Protein AF-A0A662UM91-F1 (afdb_monomer_lite)

Structure (mmCIF, N/CA/C/O backbone):
data_AF-A0A662UM91-F1
#
_entry.id   AF-A0A662UM91-F1
#
loop_
_atom_site.group_PDB
_atom_site.id
_atom_site.type_symbol
_atom_site.label_atom_id
_atom_site.label_alt_id
_atom_site.label_comp_id
_atom_site.label_asym_id
_atom_site.label_entity_id
_atom_site.label_seq_id
_atom_site.pdbx_PDB_ins_code
_atom_site.Cartn_x
_atom_site.Cartn_y
_atom_site.Cartn_z
_atom_site.occupancy
_atom_site.B_iso_or_equiv
_atom_site.auth_seq_id
_atom_site.auth_comp_id
_atom_site.auth_asym_id
_atom_site.auth_atom_id
_atom_site.pdbx_PDB_model_num
ATOM 1 N N . MET A 1 1 ? -6.085 -11.776 -22.663 1.00 52.19 1 MET A N 1
ATOM 2 C CA . MET A 1 1 ? -4.909 -10.891 -22.817 1.00 52.19 1 MET A CA 1
ATOM 3 C C . MET A 1 1 ? -4.325 -10.652 -21.440 1.00 52.19 1 MET A C 1
ATOM 5 O O . MET A 1 1 ? -5.084 -10.294 -20.547 1.00 52.19 1 MET A O 1
ATOM 9 N N . GLY A 1 2 ? -3.032 -10.922 -21.249 1.00 66.75 2 GLY A N 1
ATOM 10 C CA . GLY A 1 2 ? -2.349 -10.587 -19.998 1.00 66.75 2 GLY A CA 1
ATOM 11 C C . GLY A 1 2 ? -2.389 -9.076 -19.761 1.00 66.75 2 GLY A C 1
ATOM 12 O O . GLY A 1 2 ? -2.359 -8.306 -20.718 1.00 66.75 2 GLY A O 1
ATOM 13 N N . LYS A 1 3 ? -2.493 -8.655 -18.495 1.00 81.38 3 LYS A N 1
ATOM 14 C CA . LYS A 1 3 ? -2.555 -7.233 -18.107 1.00 81.38 3 LYS A CA 1
ATOM 15 C C . LYS A 1 3 ? -1.321 -6.437 -18.571 1.00 81.38 3 LYS A C 1
ATOM 17 O O . LYS A 1 3 ? -1.425 -5.229 -18.760 1.00 81.38 3 LYS A O 1
ATOM 22 N N . TYR A 1 4 ? -0.193 -7.118 -18.772 1.00 90.31 4 TYR A N 1
ATOM 23 C CA . TYR A 1 4 ? 1.079 -6.554 -19.221 1.00 90.31 4 TYR A CA 1
ATOM 24 C C . TYR A 1 4 ? 1.652 -7.402 -20.359 1.00 90.31 4 TYR A C 1
ATOM 26 O O . TYR A 1 4 ? 1.485 -8.624 -20.362 1.00 90.31 4 TYR A O 1
ATOM 34 N N . VAL A 1 5 ? 2.314 -6.753 -21.319 1.00 90.06 5 VAL A N 1
ATOM 35 C CA . VAL A 1 5 ? 2.836 -7.410 -22.535 1.00 90.06 5 VAL A CA 1
ATOM 36 C C . VAL A 1 5 ? 4.179 -8.104 -22.289 1.00 90.06 5 VAL A C 1
ATOM 38 O O . VAL A 1 5 ? 4.465 -9.138 -22.885 1.00 90.06 5 VAL A O 1
ATOM 41 N N . ASN A 1 6 ? 5.008 -7.542 -21.411 1.00 92.19 6 ASN A N 1
ATOM 42 C CA . ASN A 1 6 ? 6.306 -8.077 -21.002 1.00 92.19 6 ASN A CA 1
ATOM 43 C C . ASN A 1 6 ? 6.707 -7.484 -19.637 1.00 92.19 6 ASN A C 1
ATOM 45 O O . ASN A 1 6 ? 5.978 -6.664 -19.074 1.00 92.19 6 ASN A O 1
ATOM 49 N N . TYR A 1 7 ? 7.863 -7.883 -19.101 1.00 91.50 7 TYR A N 1
ATOM 50 C CA . TYR A 1 7 ? 8.325 -7.395 -17.799 1.00 91.50 7 TYR A CA 1
ATOM 51 C C . TYR A 1 7 ? 8.582 -5.879 -17.777 1.00 91.50 7 TYR A C 1
ATOM 53 O O . TYR A 1 7 ? 8.236 -5.221 -16.805 1.00 91.50 7 TYR A O 1
ATOM 61 N N . SER A 1 8 ? 9.112 -5.290 -18.855 1.00 93.50 8 SER A N 1
ATOM 62 C CA . SER A 1 8 ? 9.320 -3.833 -18.935 1.00 93.50 8 SER A CA 1
ATOM 63 C C . SER A 1 8 ? 7.992 -3.060 -18.866 1.00 93.50 8 SER A C 1
ATOM 65 O O . SER A 1 8 ? 7.874 -2.040 -18.179 1.00 93.50 8 SER A O 1
ATOM 67 N N . ASP A 1 9 ? 6.953 -3.590 -19.512 1.00 94.56 9 ASP A N 1
ATOM 68 C CA . ASP A 1 9 ? 5.593 -3.057 -19.456 1.00 94.56 9 ASP A CA 1
ATOM 69 C C . ASP A 1 9 ? 4.985 -3.180 -18.048 1.00 94.56 9 ASP A C 1
ATOM 71 O O . ASP A 1 9 ? 4.346 -2.254 -17.547 1.00 94.56 9 ASP A O 1
ATOM 75 N N . LEU A 1 10 ? 5.240 -4.301 -17.372 1.00 93.94 10 LEU A N 1
ATOM 76 C CA . LEU A 1 10 ? 4.847 -4.514 -15.982 1.00 93.94 10 LEU A CA 1
ATOM 77 C C . LEU A 1 10 ? 5.569 -3.536 -15.044 1.00 93.94 10 LEU A C 1
ATOM 79 O O . LEU A 1 10 ? 4.915 -2.877 -14.237 1.00 93.94 10 LEU A O 1
ATOM 83 N N . ALA A 1 11 ? 6.884 -3.376 -15.195 1.00 94.19 11 ALA A N 1
ATOM 84 C CA . ALA A 1 11 ? 7.709 -2.535 -14.335 1.00 94.19 11 ALA A CA 1
ATOM 85 C C . ALA A 1 11 ? 7.390 -1.044 -14.437 1.00 94.19 11 ALA A C 1
ATOM 87 O O . ALA A 1 11 ? 7.442 -0.324 -13.441 1.00 94.19 11 ALA A O 1
ATOM 88 N N . SER A 1 12 ? 6.995 -0.583 -15.621 1.00 93.75 12 SER A N 1
ATOM 89 C CA . SER A 1 12 ? 6.577 0.805 -15.821 1.00 93.75 12 SER A CA 1
ATOM 90 C C . SER A 1 12 ? 5.152 1.081 -15.325 1.00 93.75 12 SER A C 1
ATOM 92 O O . SER A 1 12 ? 4.896 2.143 -14.759 1.00 93.75 12 SER A O 1
ATOM 94 N N . LYS A 1 13 ? 4.208 0.146 -15.511 1.00 95.06 13 LYS A N 1
ATOM 95 C CA . LYS A 1 13 ? 2.774 0.400 -15.265 1.00 95.06 13 LYS A CA 1
ATOM 96 C C . LYS A 1 13 ? 2.269 -0.076 -13.907 1.00 95.06 13 LYS A C 1
ATOM 98 O O . LYS A 1 13 ? 1.367 0.553 -13.351 1.00 95.06 13 LYS A O 1
ATOM 103 N N . ALA A 1 14 ? 2.786 -1.185 -13.378 1.00 94.69 14 ALA A N 1
ATOM 104 C CA . ALA A 1 14 ? 2.245 -1.798 -12.167 1.00 94.69 14 ALA A CA 1
ATOM 105 C C . ALA A 1 14 ? 2.419 -0.918 -10.915 1.00 94.69 14 ALA A C 1
ATOM 107 O O . ALA A 1 14 ? 1.412 -0.723 -10.233 1.00 94.69 14 ALA A O 1
ATOM 108 N N . PRO A 1 15 ? 3.592 -0.307 -10.641 1.00 95.31 15 PRO A N 1
ATOM 109 C CA . PRO A 1 15 ? 3.764 0.583 -9.488 1.00 95.31 15 PRO A CA 1
ATOM 110 C C . PRO A 1 15 ? 2.830 1.798 -9.515 1.00 95.31 15 PRO A C 1
ATOM 112 O O . PRO A 1 15 ? 2.182 2.119 -8.520 1.00 95.31 15 PRO A O 1
ATOM 115 N N . VAL A 1 16 ? 2.701 2.434 -10.685 1.00 94.12 16 VAL A N 1
ATOM 116 C CA . VAL A 1 16 ? 1.814 3.590 -10.897 1.00 94.12 16 VAL A CA 1
ATOM 117 C C . VAL A 1 16 ? 0.354 3.184 -10.706 1.00 94.12 16 VAL A C 1
ATOM 119 O O . VAL A 1 16 ? -0.414 3.872 -10.034 1.00 94.12 16 VAL A O 1
ATOM 122 N N . SER A 1 17 ? -0.041 2.043 -11.279 1.00 93.19 17 SER A N 1
ATOM 123 C CA . SER A 1 17 ? -1.392 1.502 -11.131 1.00 93.19 17 SER A CA 1
ATOM 124 C C . SER A 1 17 ? -1.705 1.173 -9.672 1.00 93.19 17 SER A C 1
ATOM 126 O O . SER A 1 17 ? -2.788 1.510 -9.200 1.00 93.19 17 SER A O 1
ATOM 128 N N . TRP A 1 18 ? -0.768 0.552 -8.956 1.00 91.50 18 TRP A N 1
ATOM 129 C CA . TRP A 1 18 ? -0.918 0.209 -7.547 1.00 91.50 18 TRP A CA 1
ATOM 130 C C . TRP A 1 18 ? -1.106 1.456 -6.680 1.00 91.50 18 TRP A C 1
ATOM 132 O O . TRP A 1 18 ? -2.095 1.542 -5.953 1.00 91.50 18 TRP A O 1
ATOM 142 N N . ALA A 1 19 ? -0.244 2.462 -6.839 1.00 92.69 19 ALA A N 1
ATOM 143 C CA . ALA A 1 19 ? -0.360 3.727 -6.119 1.00 92.69 19 ALA A CA 1
ATOM 144 C C . ALA A 1 19 ? -1.686 4.443 -6.423 1.00 92.69 19 ALA A C 1
ATOM 146 O O . ALA A 1 19 ? -2.379 4.882 -5.513 1.00 92.69 19 ALA A O 1
ATOM 147 N N . LYS A 1 20 ? -2.102 4.493 -7.698 1.00 91.12 20 LYS A N 1
ATOM 148 C CA . LYS A 1 20 ? -3.363 5.133 -8.114 1.00 91.12 20 LYS A CA 1
ATOM 149 C C . LYS A 1 20 ? -4.606 4.457 -7.533 1.00 91.12 20 LYS A C 1
ATOM 151 O O . LYS A 1 20 ? -5.614 5.118 -7.297 1.00 91.12 20 LYS A O 1
ATOM 156 N N . HIS A 1 21 ? -4.577 3.136 -7.384 1.00 89.75 21 HIS A N 1
ATOM 157 C CA . HIS A 1 21 ? -5.711 2.383 -6.849 1.00 89.75 21 HIS A CA 1
ATOM 158 C C . HIS A 1 21 ? -5.679 2.234 -5.338 1.00 89.75 21 HIS A C 1
ATOM 160 O O . HIS A 1 21 ? -6.654 1.739 -4.767 1.00 89.75 21 HIS A O 1
ATOM 166 N N . THR A 1 22 ? -4.603 2.682 -4.700 1.00 91.31 22 THR A N 1
ATOM 167 C CA . THR A 1 22 ? -4.538 2.699 -3.256 1.00 91.31 22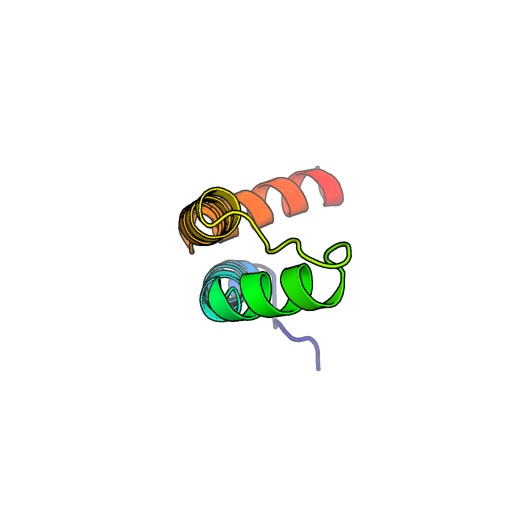 THR A CA 1
ATOM 168 C C . THR A 1 22 ? -5.131 3.993 -2.722 1.00 91.31 22 THR A C 1
ATOM 170 O O . THR A 1 22 ? -4.664 5.086 -3.021 1.00 91.31 22 THR A O 1
ATOM 173 N N . ASP A 1 23 ? -6.206 3.853 -1.953 1.00 92.75 23 ASP A N 1
ATOM 174 C CA . ASP A 1 23 ? -7.044 4.961 -1.516 1.00 92.75 23 ASP A CA 1
ATOM 175 C C . ASP A 1 23 ? -7.252 4.878 0.007 1.00 92.75 23 ASP A C 1
ATOM 177 O O . ASP A 1 23 ? -7.899 3.936 0.490 1.00 92.75 23 ASP A O 1
ATOM 181 N N . PRO A 1 24 ? -6.703 5.834 0.781 1.00 95.44 24 PRO A N 1
ATOM 182 C CA . PRO A 1 24 ? -6.862 5.872 2.230 1.00 95.44 24 PRO A CA 1
ATOM 183 C C . PRO A 1 24 ? -8.321 5.945 2.690 1.00 95.44 24 PRO A C 1
ATOM 185 O O . PRO A 1 24 ? -8.650 5.385 3.738 1.00 95.44 24 PRO A O 1
ATOM 188 N N . ASP A 1 25 ? -9.218 6.566 1.923 1.00 95.00 25 ASP A N 1
ATOM 189 C CA . ASP A 1 25 ? -10.627 6.672 2.304 1.00 95.00 25 ASP A CA 1
ATOM 190 C C . ASP A 1 25 ? -11.344 5.330 2.144 1.00 95.00 25 ASP A C 1
ATOM 192 O O . ASP A 1 25 ? -12.081 4.912 3.041 1.00 95.00 25 ASP A O 1
ATOM 196 N N . LYS A 1 26 ? -11.044 4.579 1.078 1.00 95.00 26 LYS A N 1
ATOM 197 C CA . LYS A 1 26 ? -11.543 3.198 0.927 1.00 95.00 26 LYS A CA 1
ATOM 198 C C . LYS A 1 26 ? -10.973 2.267 1.990 1.00 95.00 26 LYS A C 1
ATOM 200 O O . LYS A 1 26 ? -11.683 1.400 2.501 1.00 95.00 26 LYS A O 1
ATOM 205 N N . TYR A 1 27 ? -9.707 2.458 2.358 1.00 95.88 27 TYR A N 1
ATOM 206 C CA . TYR A 1 27 ? -9.092 1.743 3.474 1.00 95.88 27 TYR A CA 1
ATOM 207 C C . TYR A 1 27 ? -9.804 2.055 4.799 1.00 95.88 27 TYR A C 1
ATOM 209 O O . TYR A 1 27 ? -10.133 1.139 5.560 1.00 95.88 27 TYR A O 1
ATOM 217 N N . ARG A 1 28 ? -10.119 3.334 5.050 1.00 97.62 28 ARG A N 1
ATOM 218 C CA . ARG A 1 28 ? -10.897 3.781 6.214 1.00 97.62 28 ARG A CA 1
ATOM 219 C C . ARG A 1 28 ? -12.275 3.118 6.240 1.00 97.62 28 ARG A C 1
ATOM 221 O O . ARG A 1 28 ? -12.666 2.569 7.270 1.00 97.62 28 ARG A O 1
ATOM 228 N N . GLU A 1 29 ? -13.002 3.160 5.127 1.00 96.75 29 GLU A N 1
ATOM 229 C CA . GLU A 1 29 ? -14.337 2.569 4.994 1.00 96.75 29 GLU A CA 1
ATOM 230 C C . GLU A 1 29 ? -14.311 1.059 5.264 1.00 96.75 29 GLU A C 1
ATOM 232 O O . GLU A 1 29 ? -15.060 0.559 6.110 1.00 96.75 29 GLU A O 1
ATOM 237 N N . GLY A 1 30 ? -13.387 0.342 4.619 1.00 96.06 30 GLY A N 1
ATOM 238 C CA . GLY A 1 30 ? -13.228 -1.101 4.781 1.00 96.06 30 GLY A CA 1
ATOM 239 C C . GLY A 1 30 ? -12.939 -1.510 6.225 1.00 96.06 30 GLY A C 1
ATOM 240 O O . GLY A 1 30 ? -13.544 -2.461 6.724 1.00 96.06 30 GLY A O 1
ATOM 241 N N . LEU A 1 31 ? -12.068 -0.772 6.922 1.00 97.06 31 LEU A N 1
ATOM 242 C CA . LEU A 1 31 ? -11.755 -1.038 8.328 1.00 97.06 31 LEU A CA 1
ATOM 243 C C . LEU A 1 31 ? -12.897 -0.676 9.276 1.00 97.06 31 LEU A C 1
ATOM 245 O O . LEU A 1 31 ? -13.129 -1.396 10.246 1.00 97.06 31 LEU A O 1
ATOM 2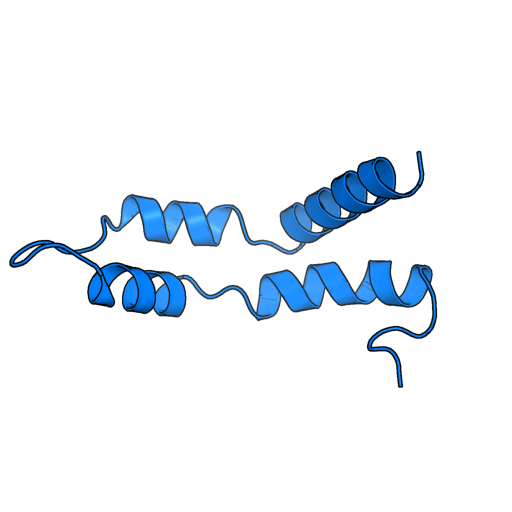49 N N . ASN A 1 32 ? -13.633 0.401 9.006 1.00 97.50 32 ASN A N 1
ATOM 250 C CA . ASN A 1 32 ? -14.796 0.763 9.814 1.00 97.50 32 ASN A CA 1
ATOM 251 C C . ASN A 1 32 ? -15.918 -0.276 9.710 1.00 97.50 32 ASN A C 1
ATOM 253 O O . ASN A 1 32 ? -16.594 -0.526 10.704 1.00 97.50 32 ASN A O 1
ATOM 257 N N . ARG A 1 33 ? -16.081 -0.932 8.554 1.00 97.12 33 ARG A N 1
ATOM 258 C CA . ARG A 1 33 ? -17.078 -2.001 8.368 1.00 97.12 33 ARG A CA 1
ATOM 259 C C . ARG A 1 33 ? -16.859 -3.201 9.295 1.00 97.12 33 ARG A C 1
ATOM 261 O O . ARG A 1 33 ? -17.817 -3.877 9.648 1.00 97.12 33 ARG A O 1
ATOM 268 N N . ILE A 1 34 ? -15.610 -3.470 9.669 1.00 96.69 34 ILE A N 1
ATOM 269 C CA . ILE A 1 34 ? -15.228 -4.594 10.540 1.00 96.69 34 ILE A CA 1
ATOM 270 C C . ILE A 1 34 ? -14.832 -4.142 11.952 1.00 96.69 34 ILE A C 1
ATOM 272 O O . ILE A 1 34 ? -14.320 -4.938 12.739 1.00 96.69 34 ILE A O 1
ATOM 276 N N . ALA A 1 35 ? -15.019 -2.861 12.276 1.00 96.75 35 ALA A N 1
ATOM 277 C CA . ALA A 1 35 ? -14.670 -2.334 13.584 1.00 96.75 35 ALA A CA 1
ATOM 278 C C . ALA A 1 35 ? -15.633 -2.872 14.662 1.00 96.75 35 ALA A C 1
ATOM 280 O O . ALA A 1 35 ? -16.832 -3.007 14.404 1.00 96.75 35 ALA A O 1
ATOM 281 N N . PRO A 1 36 ? -15.149 -3.141 15.891 1.00 97.12 36 PRO A N 1
ATOM 282 C CA . PRO A 1 36 ? -16.024 -3.482 17.008 1.00 97.12 36 PRO A CA 1
ATOM 283 C C . PRO A 1 36 ? -17.085 -2.394 17.264 1.00 97.12 36 PRO A C 1
ATOM 285 O O . PRO A 1 36 ? -16.817 -1.215 17.006 1.00 97.12 36 PRO A O 1
ATOM 288 N N . PRO A 1 37 ? -18.255 -2.738 17.838 1.00 95.94 37 PRO A N 1
ATOM 289 C CA . PRO A 1 37 ? -19.297 -1.761 18.149 1.00 95.94 37 PRO A CA 1
ATOM 290 C C . PRO A 1 37 ? -18.772 -0.568 18.961 1.00 95.94 37 PRO A C 1
ATOM 292 O O . PRO A 1 37 ? -18.022 -0.728 19.925 1.00 95.94 37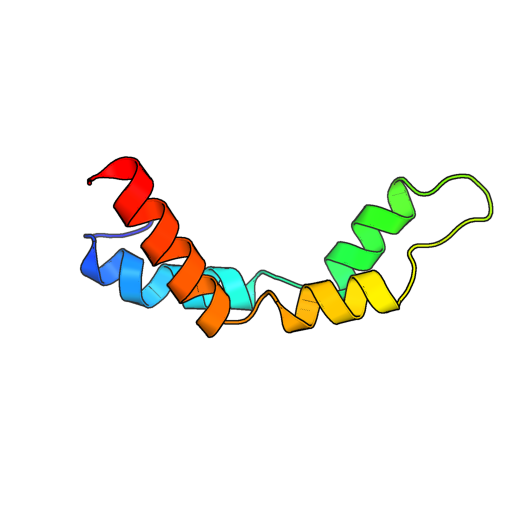 PRO A O 1
ATOM 295 N N . GLY A 1 38 ? -19.148 0.648 18.553 1.00 96.31 38 GLY A N 1
ATOM 296 C CA . GLY A 1 38 ? -18.713 1.891 19.203 1.00 96.31 38 GLY A CA 1
ATOM 297 C C . GLY A 1 38 ? -17.241 2.263 18.976 1.00 96.31 38 GLY A C 1
ATOM 298 O O . GLY A 1 38 ? -16.758 3.230 19.568 1.00 96.31 38 GLY A O 1
ATOM 299 N N . LYS A 1 39 ? -16.508 1.525 18.135 1.00 97.25 39 LYS A N 1
ATOM 300 C CA . LYS A 1 39 ? -15.138 1.858 17.724 1.00 97.25 39 LYS A CA 1
ATOM 301 C C . LYS A 1 39 ? -15.109 2.322 16.269 1.00 97.25 39 LYS A C 1
ATOM 303 O O . LYS A 1 39 ? -15.996 2.027 15.477 1.00 97.25 39 LYS A O 1
ATOM 308 N N . ARG A 1 40 ? -14.056 3.064 15.928 1.00 96.19 40 ARG A N 1
ATOM 309 C CA . ARG A 1 40 ? -13.705 3.467 14.561 1.00 96.19 40 ARG A CA 1
ATOM 310 C C . ARG A 1 40 ? -12.228 3.193 14.328 1.00 96.19 40 ARG A C 1
ATOM 312 O O . ARG A 1 40 ? -11.454 3.073 15.285 1.00 96.19 40 ARG A O 1
ATOM 319 N N . VAL A 1 41 ? -11.838 3.101 13.064 1.00 96.81 41 VAL A N 1
ATOM 320 C CA . VAL A 1 41 ? -10.428 3.048 12.683 1.00 96.81 41 VAL A CA 1
ATOM 321 C C . VAL A 1 41 ? -9.693 4.284 13.209 1.00 96.81 41 VAL A C 1
ATOM 323 O O . VAL A 1 41 ? -10.227 5.390 13.237 1.00 96.81 41 VAL A O 1
ATOM 326 N N . LYS A 1 42 ? -8.456 4.085 13.670 1.00 97.25 42 LYS A N 1
ATOM 327 C CA . LYS A 1 42 ? -7.584 5.185 14.087 1.00 97.25 42 LYS A CA 1
ATOM 328 C C . LYS A 1 42 ? -7.102 5.938 12.850 1.00 97.25 42 LYS A C 1
ATOM 330 O O . LYS A 1 42 ? -6.512 5.310 11.975 1.00 97.25 42 LYS A O 1
ATOM 335 N N . GLU A 1 43 ? -7.235 7.261 12.835 1.00 96.56 43 GLU A N 1
ATOM 336 C CA . GLU A 1 43 ? -6.763 8.094 11.716 1.00 96.56 43 GLU A CA 1
ATOM 337 C C . GLU A 1 43 ? -5.270 7.901 11.424 1.00 96.56 43 GLU A C 1
ATOM 339 O O . GLU A 1 43 ? -4.893 7.784 10.267 1.00 96.56 43 GLU A O 1
ATOM 344 N N . ALA A 1 44 ? -4.434 7.694 12.449 1.00 97.56 44 ALA A N 1
ATOM 345 C CA . ALA A 1 44 ? -3.017 7.377 12.254 1.00 97.56 44 ALA A CA 1
ATOM 346 C C . ALA A 1 44 ? -2.777 6.143 11.355 1.00 97.56 44 ALA A C 1
ATOM 348 O O . ALA A 1 44 ? -1.796 6.103 10.621 1.00 97.56 44 ALA A O 1
ATOM 349 N N . ARG A 1 45 ? -3.673 5.140 11.367 1.00 96.25 45 ARG A N 1
ATOM 350 C CA . ARG A 1 45 ? -3.571 3.985 10.454 1.00 96.25 45 ARG A CA 1
ATOM 351 C C . ARG A 1 45 ? -3.880 4.378 9.014 1.00 96.25 45 ARG A C 1
ATOM 353 O O . A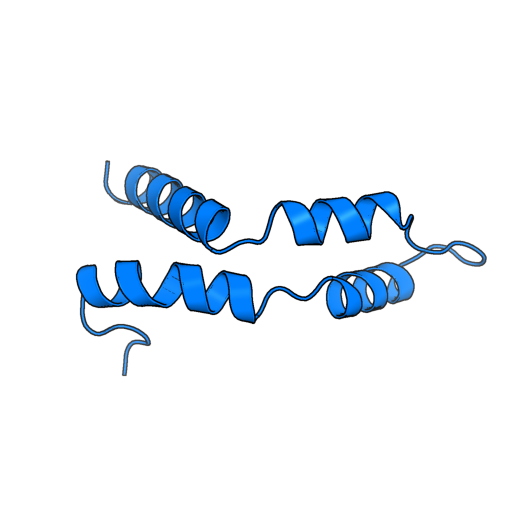RG A 1 45 ? -3.218 3.883 8.114 1.00 96.25 45 ARG A O 1
ATOM 360 N N . VAL A 1 46 ? -4.865 5.250 8.813 1.00 97.38 46 VAL A N 1
ATOM 361 C CA . VAL A 1 46 ? -5.264 5.749 7.492 1.00 97.38 46 VAL A CA 1
ATOM 362 C C . VAL A 1 46 ? -4.159 6.627 6.903 1.00 97.38 46 VAL A C 1
ATOM 364 O O . VAL A 1 46 ? -3.760 6.427 5.759 1.00 97.38 46 VAL A O 1
ATOM 367 N N . THR A 1 47 ? -3.600 7.534 7.709 1.00 96.31 47 THR A N 1
ATOM 368 C CA . THR A 1 47 ? -2.467 8.382 7.318 1.00 96.31 47 THR A CA 1
ATOM 369 C C . THR A 1 47 ? -1.238 7.551 6.966 1.00 96.31 47 THR A C 1
ATOM 371 O O . THR A 1 47 ? -0.667 7.745 5.897 1.00 96.31 47 THR A O 1
ATOM 374 N N . ASN A 1 48 ? -0.861 6.594 7.821 1.00 96.19 48 ASN A N 1
ATOM 375 C CA . ASN A 1 48 ? 0.288 5.730 7.549 1.00 96.19 48 ASN A CA 1
ATOM 376 C C . ASN A 1 48 ? 0.071 4.880 6.297 1.00 96.19 48 ASN A C 1
ATOM 378 O O . ASN A 1 48 ? 0.995 4.730 5.508 1.00 96.19 48 ASN A O 1
ATOM 382 N N . TYR A 1 49 ? -1.140 4.357 6.093 1.00 95.56 49 TYR A N 1
ATOM 383 C CA . TYR A 1 49 ? -1.465 3.614 4.881 1.00 95.56 49 TYR A CA 1
ATOM 384 C C . TYR A 1 49 ? -1.208 4.467 3.636 1.00 95.56 49 TYR A C 1
ATOM 386 O O . TYR A 1 49 ? -0.393 4.078 2.811 1.00 95.56 49 TYR A O 1
ATOM 394 N N . GLY A 1 50 ? -1.787 5.670 3.559 1.00 94.06 50 GLY A N 1
ATOM 395 C CA . GLY A 1 50 ? -1.574 6.568 2.418 1.00 94.06 50 GLY A CA 1
ATOM 396 C C . GLY A 1 50 ? -0.116 6.986 2.211 1.00 94.06 50 GLY A C 1
ATOM 397 O O . GLY A 1 50 ? 0.344 7.075 1.075 1.00 94.06 50 GLY A O 1
ATOM 398 N N . ALA A 1 51 ? 0.631 7.207 3.296 1.00 94.12 51 ALA A N 1
ATOM 399 C CA . ALA A 1 51 ? 2.046 7.571 3.227 1.00 94.12 51 ALA A CA 1
ATOM 400 C C . ALA A 1 51 ? 2.932 6.442 2.667 1.00 94.12 51 ALA A C 1
ATOM 402 O O . ALA A 1 51 ? 3.950 6.726 2.037 1.00 94.12 51 ALA A O 1
ATOM 403 N N . HIS A 1 52 ? 2.535 5.181 2.862 1.00 93.75 52 HIS A N 1
ATOM 404 C CA . HIS A 1 52 ? 3.291 3.995 2.448 1.00 93.75 52 HIS A CA 1
ATOM 405 C C . HIS A 1 52 ? 2.715 3.288 1.216 1.00 93.75 52 HIS A C 1
ATOM 407 O O . HIS A 1 52 ? 3.104 2.170 0.893 1.00 93.75 52 HIS A O 1
ATOM 413 N N . THR A 1 53 ? 1.800 3.931 0.495 1.00 93.25 53 THR A N 1
ATOM 414 C CA . THR A 1 53 ? 1.194 3.376 -0.722 1.00 93.25 53 THR A CA 1
ATOM 415 C C . THR A 1 53 ? 1.390 4.311 -1.907 1.00 93.25 53 THR A C 1
ATOM 417 O O . THR A 1 53 ? 0.454 4.674 -2.618 1.00 93.25 53 THR A O 1
ATOM 420 N N . THR A 1 54 ? 2.632 4.763 -2.074 1.00 93.81 54 THR A N 1
ATOM 421 C CA . THR A 1 54 ? 3.049 5.690 -3.133 1.00 93.81 54 THR A CA 1
ATOM 422 C C . THR A 1 54 ? 3.641 4.941 -4.322 1.00 93.81 54 THR A C 1
ATOM 424 O O . THR A 1 54 ? 3.941 3.754 -4.238 1.00 93.81 54 THR A O 1
ATOM 427 N N . GLU A 1 55 ? 3.881 5.628 -5.442 1.00 93.44 55 GLU A N 1
ATOM 428 C CA . GLU A 1 55 ? 4.561 5.006 -6.588 1.00 93.44 55 GLU A CA 1
ATOM 429 C C . GLU A 1 55 ? 5.948 4.465 -6.208 1.00 93.44 55 GLU A C 1
ATOM 431 O O . GLU A 1 55 ? 6.349 3.410 -6.693 1.00 93.44 55 GLU A O 1
ATOM 436 N N . LYS A 1 56 ? 6.668 5.161 -5.315 1.00 94.69 56 LYS A N 1
ATOM 437 C CA . LYS A 1 56 ? 7.974 4.718 -4.816 1.00 94.69 56 LYS A CA 1
ATOM 438 C C . LYS A 1 56 ? 7.859 3.366 -4.113 1.00 94.69 56 LYS A C 1
ATOM 440 O O . LYS A 1 56 ? 8.579 2.444 -4.471 1.00 94.69 56 LYS A O 1
ATOM 445 N N . GLU A 1 57 ? 6.923 3.245 -3.178 1.00 95.00 57 GLU A N 1
ATOM 446 C CA . GLU A 1 57 ? 6.673 1.986 -2.466 1.00 95.00 57 GLU A CA 1
ATOM 447 C C . GLU A 1 57 ? 6.173 0.895 -3.422 1.00 95.00 57 GLU A C 1
ATOM 449 O O . GLU A 1 57 ? 6.532 -0.268 -3.285 1.00 95.00 57 GLU A O 1
ATOM 454 N N . GLY A 1 58 ? 5.432 1.268 -4.470 1.00 94.75 58 GLY A N 1
ATOM 455 C CA . GLY A 1 58 ? 5.034 0.345 -5.530 1.00 94.75 58 GLY A CA 1
ATOM 456 C C . GLY A 1 58 ? 6.218 -0.198 -6.337 1.00 94.75 58 GLY A C 1
ATOM 457 O O . GLY A 1 58 ? 6.163 -1.332 -6.807 1.00 94.75 58 GLY A O 1
ATOM 458 N N . LYS A 1 59 ? 7.290 0.587 -6.511 1.00 95.94 59 LYS A N 1
ATOM 459 C CA . LYS A 1 59 ? 8.528 0.123 -7.162 1.00 95.94 59 LYS A CA 1
ATOM 460 C C . LYS A 1 59 ? 9.275 -0.852 -6.262 1.00 95.94 59 LYS A C 1
ATOM 462 O O . LYS A 1 59 ? 9.660 -1.910 -6.742 1.00 95.94 59 LYS A O 1
ATOM 467 N N . THR A 1 60 ? 9.399 -0.532 -4.975 1.00 95.81 60 THR A N 1
ATOM 468 C CA . THR A 1 60 ? 10.002 -1.429 -3.978 1.00 95.81 60 THR A CA 1
ATOM 469 C C . THR A 1 60 ? 9.233 -2.743 -3.875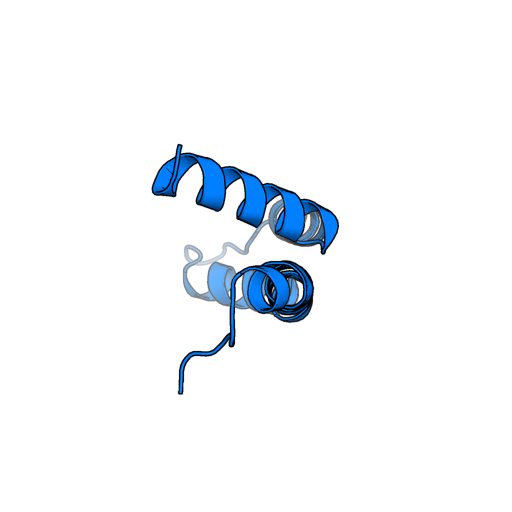 1.00 95.81 60 THR A C 1
ATOM 471 O O . THR A 1 60 ? 9.835 -3.806 -3.962 1.00 95.81 60 THR A O 1
ATOM 474 N N . TRP A 1 61 ? 7.900 -2.690 -3.812 1.00 95.19 61 TRP A N 1
ATOM 475 C CA . TRP A 1 61 ? 7.048 -3.881 -3.852 1.00 95.19 61 TRP A CA 1
ATOM 476 C C . TRP A 1 61 ? 7.344 -4.762 -5.070 1.00 95.19 61 TRP A C 1
ATOM 478 O O . TRP A 1 61 ? 7.447 -5.983 -4.948 1.00 95.19 61 TRP A O 1
ATOM 488 N N . LEU A 1 62 ? 7.469 -4.154 -6.252 1.00 96.00 62 LEU A N 1
ATOM 489 C CA . LEU A 1 62 ? 7.741 -4.906 -7.466 1.00 96.00 62 LEU A CA 1
ATOM 490 C C . LEU A 1 62 ? 9.137 -5.543 -7.454 1.00 96.00 62 LEU A C 1
ATOM 492 O O . LEU A 1 62 ? 9.291 -6.668 -7.927 1.00 96.00 62 LEU A O 1
ATOM 496 N N . GLU A 1 63 ? 10.136 -4.828 -6.948 1.00 95.69 63 GLU A N 1
ATOM 497 C CA . GLU A 1 63 ? 11.505 -5.324 -6.805 1.00 95.69 63 GLU A CA 1
ATOM 498 C C . GLU A 1 63 ? 11.551 -6.535 -5.867 1.00 95.69 63 GLU A C 1
ATOM 500 O O . GLU A 1 63 ? 12.001 -7.603 -6.271 1.00 95.69 63 GLU A O 1
ATOM 505 N N . GLU A 1 64 ?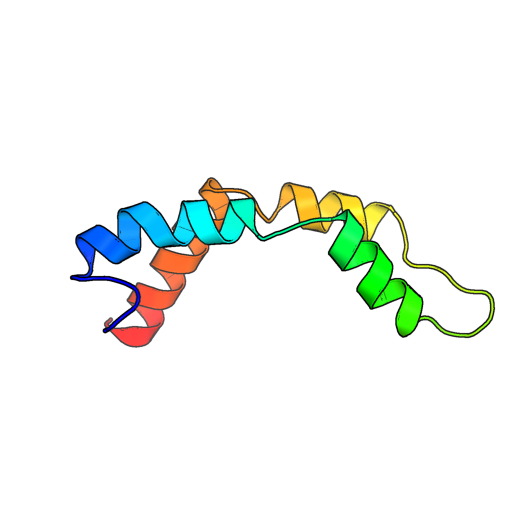 10.979 -6.416 -4.666 1.00 96.19 64 GLU A N 1
ATOM 506 C CA . GLU A 1 64 ? 10.902 -7.515 -3.696 1.00 96.19 64 GLU A CA 1
ATOM 507 C C . GLU A 1 64 ? 10.160 -8.730 -4.258 1.00 96.19 64 GLU A C 1
ATOM 509 O O . GLU A 1 64 ? 10.602 -9.867 -4.092 1.00 96.19 64 GLU A O 1
ATOM 514 N N . TRP A 1 65 ? 9.044 -8.497 -4.957 1.00 95.44 65 TRP A N 1
ATOM 515 C CA . TRP A 1 65 ? 8.311 -9.562 -5.634 1.00 95.44 65 TRP A CA 1
ATOM 516 C C . TRP A 1 65 ? 9.158 -10.239 -6.715 1.00 95.44 65 TRP A C 1
ATOM 518 O O . TRP A 1 65 ? 9.132 -11.462 -6.828 1.00 95.44 65 TRP A O 1
ATOM 528 N N . SER A 1 66 ? 9.902 -9.464 -7.506 1.00 95.12 66 SER A N 1
ATOM 529 C CA . SER A 1 66 ? 10.725 -10.006 -8.590 1.00 95.12 66 SER A CA 1
ATOM 530 C C . SER A 1 66 ? 11.851 -10.869 -8.037 1.00 95.12 66 SER A C 1
ATOM 532 O O . SER A 1 66 ? 12.020 -11.993 -8.505 1.00 95.12 66 SER A O 1
ATOM 534 N N . ASN A 1 67 ? 12.530 -10.399 -6.988 1.00 96.06 67 ASN A N 1
ATOM 535 C CA . ASN A 1 67 ? 13.576 -11.160 -6.309 1.00 96.06 67 ASN A CA 1
ATOM 536 C C . ASN A 1 67 ? 13.003 -12.463 -5.741 1.00 96.06 67 ASN A C 1
ATOM 538 O O . ASN A 1 67 ? 13.505 -13.534 -6.035 1.00 96.06 67 ASN A O 1
ATOM 542 N N . ALA A 1 68 ? 11.881 -12.405 -5.015 1.00 96.69 68 ALA A N 1
ATOM 543 C CA . ALA A 1 68 ? 11.282 -13.595 -4.404 1.00 96.69 68 ALA A CA 1
ATOM 544 C C . ALA A 1 68 ? 10.801 -14.659 -5.412 1.00 96.69 68 ALA A C 1
ATOM 546 O O . ALA A 1 68 ? 10.624 -15.819 -5.041 1.00 96.69 68 ALA A O 1
ATOM 547 N N . MET A 1 69 ? 10.514 -14.266 -6.655 1.00 94.25 69 MET A N 1
ATOM 548 C CA . MET A 1 69 ? 9.948 -15.157 -7.671 1.00 94.25 69 MET A CA 1
ATOM 549 C C . MET A 1 69 ? 10.984 -15.689 -8.663 1.00 94.25 69 MET A C 1
ATOM 551 O O . MET A 1 69 ? 10.737 -16.733 -9.271 1.00 94.25 69 MET A O 1
ATOM 555 N N . PHE A 1 70 ? 12.091 -14.973 -8.875 1.00 93.06 70 PHE A N 1
ATOM 556 C CA . PHE A 1 70 ? 13.022 -15.242 -9.975 1.00 93.06 70 PHE A CA 1
ATOM 557 C C . PHE A 1 70 ? 14.504 -15.266 -9.576 1.00 93.06 70 PHE A C 1
ATOM 559 O O . PHE A 1 70 ? 15.319 -15.625 -10.428 1.00 93.06 70 PHE A O 1
ATOM 566 N N . GLU A 1 71 ? 14.847 -14.923 -8.332 1.00 85.62 71 GLU A N 1
ATOM 567 C CA . GLU A 1 71 ? 16.207 -14.995 -7.768 1.00 85.62 71 GLU A CA 1
ATOM 568 C C . GLU A 1 71 ? 16.268 -15.969 -6.582 1.00 85.62 71 GLU A C 1
ATOM 570 O O . GLU A 1 71 ? 17.276 -16.709 -6.497 1.00 85.62 71 GLU A O 1
#

Radius of gyration: 15.56 Å; chains: 1; bounding box: 36×24×42 Å

Foldseek 3Di:
DPPAPDVVRCLVVQLVVQLVPQDLVVVQVVQQVVDDPPDGDDVVVSVVSNVCRHSVNSNVVVVVVCVVPPD

Secondary structure (DSSP, 8-state):
--SSSSHHHHHHHHHHHHHHH--HHHHHHHHHHTSPTT----HHHHHHHHHTSSHHHHHHHHHHHHHHHH-

pLDDT: mean 93.57, std 6.51, range [52.19, 97.62]

Sequence (71 aa):
MGKYVNYSDLASKAPVSWAKHTDPDKYREGLNRIAPPGKRVKEARVTNYGAHTTEKEGKTWLEEWSNAMFE